Protein AF-A0A2D5BRA0-F1 (afdb_monomer)

Radius of gyration: 32.68 Å; Cα contacts (8 Å, |Δi|>4): 95; chains: 1; bounding box: 99×37×90 Å

Structure (mmCIF, N/CA/C/O backbone):
data_AF-A0A2D5BRA0-F1
#
_entry.id   AF-A0A2D5BRA0-F1
#
loop_
_atom_site.group_PDB
_atom_site.id
_atom_site.type_symbol
_atom_site.label_atom_id
_atom_site.label_alt_id
_atom_site.label_comp_id
_atom_site.label_asym_id
_atom_site.label_entity_id
_atom_site.label_seq_id
_atom_site.pdbx_PDB_ins_code
_atom_site.Cartn_x
_atom_site.Cartn_y
_atom_site.Cartn_z
_atom_site.occupancy
_atom_site.B_iso_or_equiv
_atom_site.auth_seq_id
_atom_site.auth_comp_id
_atom_site.auth_asym_id
_atom_site.auth_atom_id
_atom_site.pdbx_PDB_model_num
ATOM 1 N N . MET A 1 1 ? -61.708 -7.101 62.075 1.00 42.25 1 MET A N 1
ATOM 2 C CA . MET A 1 1 ? -61.083 -6.534 60.853 1.00 42.25 1 MET A CA 1
ATOM 3 C C . MET A 1 1 ? -59.621 -6.187 61.148 1.00 42.25 1 MET A C 1
ATOM 5 O O . MET A 1 1 ? -59.373 -5.255 61.901 1.00 42.25 1 MET A O 1
ATOM 9 N N . LYS A 1 2 ? -58.646 -6.960 60.643 1.00 43.81 2 LYS A N 1
ATOM 10 C CA . LYS A 1 2 ? -57.201 -6.716 60.854 1.00 43.81 2 LYS A CA 1
ATOM 11 C C . LYS A 1 2 ? -56.683 -5.743 59.783 1.00 43.81 2 LYS A C 1
ATOM 13 O O . LYS A 1 2 ? -56.597 -6.109 58.616 1.00 43.81 2 LYS A O 1
ATOM 18 N N . ARG A 1 3 ? -56.350 -4.505 60.167 1.00 56.75 3 ARG A N 1
ATOM 19 C CA . ARG A 1 3 ? -55.685 -3.523 59.288 1.00 56.75 3 ARG A CA 1
ATOM 20 C C . ARG A 1 3 ? -54.208 -3.893 59.140 1.00 56.75 3 ARG A C 1
ATOM 22 O O . ARG A 1 3 ? -53.433 -3.744 60.082 1.00 56.75 3 ARG A O 1
ATOM 29 N N . ILE A 1 4 ? -53.824 -4.364 57.958 1.00 61.72 4 ILE A N 1
ATOM 30 C CA . ILE A 1 4 ? -52.426 -4.607 57.588 1.00 61.72 4 ILE A CA 1
ATOM 31 C C . ILE A 1 4 ? -51.760 -3.239 57.380 1.00 61.72 4 ILE A C 1
ATOM 33 O O . ILE A 1 4 ? -52.081 -2.523 56.432 1.00 61.72 4 ILE A O 1
ATOM 37 N N . ARG A 1 5 ? -50.860 -2.839 58.286 1.00 61.97 5 ARG A N 1
ATOM 38 C CA . ARG A 1 5 ? -50.024 -1.641 58.112 1.00 61.97 5 ARG A CA 1
ATOM 39 C C . ARG A 1 5 ? -48.994 -1.917 57.008 1.00 61.97 5 ARG A C 1
ATOM 41 O O . ARG A 1 5 ? -48.120 -2.759 57.189 1.00 61.97 5 ARG A O 1
ATOM 48 N N . LYS A 1 6 ? -49.088 -1.211 55.873 1.00 59.78 6 LYS A N 1
ATOM 49 C CA . LYS A 1 6 ? -48.040 -1.193 54.838 1.00 59.78 6 LYS A CA 1
ATOM 50 C C . LYS A 1 6 ? -46.796 -0.506 55.411 1.00 59.78 6 LYS A C 1
ATOM 52 O O . LYS A 1 6 ? -46.842 0.676 55.735 1.00 59.78 6 LYS A O 1
ATOM 57 N N . GLN A 1 7 ? -45.703 -1.251 55.559 1.00 64.50 7 GLN A N 1
ATOM 58 C CA . GLN A 1 7 ? -44.396 -0.683 55.894 1.00 64.50 7 GLN A CA 1
ATOM 59 C C . GLN A 1 7 ? -43.834 0.115 54.701 1.00 64.50 7 GLN A C 1
ATOM 61 O O . GLN A 1 7 ? -44.028 -0.301 53.553 1.00 64.50 7 GLN A O 1
ATOM 66 N N . PRO A 1 8 ? -43.100 1.217 54.937 1.00 61.31 8 PRO A N 1
ATOM 67 C CA . PRO A 1 8 ? -42.523 2.049 53.885 1.00 61.31 8 PRO A CA 1
ATOM 68 C C . PRO A 1 8 ? -41.270 1.382 53.285 1.00 61.31 8 PRO A C 1
ATOM 70 O O . PRO A 1 8 ? -40.142 1.769 53.557 1.00 61.31 8 PRO A O 1
ATOM 73 N N . ARG A 1 9 ? -41.457 0.351 52.453 1.00 64.44 9 ARG A N 1
ATOM 74 C CA . ARG A 1 9 ? -40.378 -0.311 51.685 1.00 64.44 9 ARG A CA 1
ATOM 75 C C . ARG A 1 9 ? -40.028 0.402 50.367 1.00 64.44 9 ARG A C 1
ATOM 77 O O . ARG A 1 9 ? -39.213 -0.097 49.600 1.00 64.44 9 ARG A O 1
ATOM 84 N N . GLN A 1 10 ? -40.628 1.562 50.095 1.00 63.41 10 GLN A N 1
ATOM 85 C CA . GLN A 1 10 ? -40.508 2.253 48.805 1.00 63.41 10 GLN A CA 1
ATOM 86 C C . GLN A 1 10 ? -39.115 2.850 48.529 1.00 63.41 10 GLN A C 1
ATOM 88 O O . GLN A 1 10 ? -38.720 2.902 47.371 1.00 63.41 10 GLN A O 1
ATOM 93 N N . GLY A 1 11 ? -38.339 3.235 49.552 1.00 74.81 11 GLY A N 1
ATOM 94 C CA . GLY A 1 11 ? -37.007 3.829 49.344 1.00 74.81 11 GLY A CA 1
ATOM 95 C C . GLY A 1 11 ? -35.933 2.832 48.887 1.00 74.81 11 GLY A C 1
ATOM 96 O O . GLY A 1 11 ? -35.093 3.161 48.055 1.00 74.81 11 GLY A O 1
ATOM 97 N N . VAL A 1 12 ? -35.990 1.588 49.376 1.00 86.19 12 VAL A N 1
ATOM 98 C CA . VAL A 1 12 ? -34.990 0.547 49.061 1.00 86.19 12 VAL A CA 1
ATOM 99 C C . VAL A 1 12 ? -35.073 0.117 47.596 1.00 86.19 12 VAL A C 1
ATOM 101 O O . VAL A 1 12 ? -34.048 -0.116 46.965 1.00 86.19 12 VAL A O 1
ATOM 104 N N . VAL A 1 13 ? -36.283 0.070 47.030 1.00 90.12 13 VAL A N 1
ATOM 105 C CA . VAL A 1 13 ? -36.492 -0.278 45.615 1.00 90.12 13 VAL A CA 1
ATOM 106 C C . VAL A 1 13 ? -35.793 0.728 44.700 1.00 90.12 13 VAL A C 1
ATOM 108 O O . VAL A 1 13 ? -35.158 0.326 43.732 1.00 90.12 13 VAL A O 1
ATOM 111 N N . LEU A 1 14 ? -35.845 2.019 45.038 1.00 90.88 14 LEU A N 1
ATOM 112 C CA . LEU A 1 14 ? -35.203 3.066 44.246 1.00 90.88 14 LEU A CA 1
ATOM 113 C C . LEU A 1 14 ? -33.676 2.907 44.217 1.00 90.88 14 LEU A C 1
ATOM 115 O O . LEU A 1 14 ? -33.063 3.061 43.166 1.00 90.88 14 LEU A O 1
ATOM 119 N N . ILE A 1 15 ? -33.074 2.546 45.355 1.00 92.81 15 ILE A N 1
ATOM 120 C CA . ILE A 1 15 ? -31.629 2.303 45.465 1.00 92.81 15 ILE A CA 1
ATOM 121 C C . ILE A 1 15 ? -31.227 1.090 44.625 1.00 92.81 15 ILE A C 1
ATOM 123 O O . ILE A 1 15 ? -30.255 1.158 43.880 1.00 92.81 15 ILE A O 1
ATOM 127 N N . VAL A 1 16 ? -31.986 -0.007 44.706 1.00 94.94 16 VAL A N 1
ATOM 128 C CA . VAL A 1 16 ? -31.705 -1.216 43.915 1.00 94.94 16 VAL A CA 1
ATOM 129 C C . VAL A 1 16 ? -31.777 -0.911 42.420 1.00 94.94 16 VAL A C 1
ATOM 131 O O . VAL A 1 16 ? -30.871 -1.289 41.684 1.00 94.94 16 VAL A O 1
ATOM 134 N N . VAL A 1 17 ? -32.807 -0.186 41.976 1.00 95.94 17 VAL A N 1
ATOM 135 C CA . VAL A 1 17 ? -32.943 0.223 40.570 1.00 95.94 17 VAL A CA 1
ATOM 136 C C . VAL A 1 17 ? -31.798 1.142 40.152 1.00 95.94 17 VAL A C 1
ATOM 138 O O . VAL A 1 17 ? -31.230 0.936 39.085 1.00 95.94 17 VAL A O 1
ATOM 141 N N . LEU A 1 18 ? -31.407 2.105 40.991 1.00 96.31 18 LEU A N 1
ATOM 142 C CA . LEU A 1 18 ? -30.279 2.992 40.709 1.00 96.31 18 LEU A CA 1
ATOM 143 C C . LEU A 1 18 ? -28.979 2.206 40.510 1.00 96.31 18 LEU A C 1
ATOM 145 O O . LEU A 1 18 ? -28.266 2.444 39.539 1.00 96.31 18 LEU A O 1
ATOM 149 N N . VAL A 1 19 ? -28.690 1.248 41.394 1.00 96.88 19 VAL A N 1
ATOM 150 C CA . VAL A 1 19 ? -27.518 0.370 41.260 1.00 96.88 19 VAL A CA 1
ATOM 151 C C . VAL A 1 19 ? -27.609 -0.452 39.977 1.00 96.88 19 VAL A C 1
ATOM 153 O O . VAL A 1 19 ? -26.622 -0.571 39.259 1.00 96.88 19 VAL A O 1
ATOM 156 N N . PHE A 1 20 ? -28.788 -0.973 39.640 1.00 97.44 20 PHE A N 1
ATOM 157 C CA . PHE A 1 20 ? -28.984 -1.751 38.418 1.00 97.44 20 PHE A CA 1
ATOM 158 C C . PHE A 1 20 ? -28.740 -0.917 37.154 1.00 97.44 20 PHE A C 1
ATOM 160 O O . PHE A 1 20 ? -28.042 -1.362 36.245 1.00 97.44 20 PHE A O 1
ATOM 167 N N . VAL A 1 21 ? -29.257 0.314 37.121 1.00 97.06 21 VAL A N 1
ATOM 168 C CA . VAL A 1 21 ? -29.039 1.262 36.019 1.00 97.06 21 VAL A CA 1
ATOM 169 C C . VAL A 1 21 ? -27.567 1.666 35.933 1.00 97.06 21 VAL A C 1
ATOM 171 O O . VAL A 1 21 ? -27.027 1.716 34.832 1.00 97.06 21 VAL A O 1
ATOM 174 N N . LEU A 1 22 ? -26.889 1.884 37.066 1.00 97.75 22 LEU A N 1
ATOM 175 C CA . LEU A 1 22 ? -25.446 2.153 37.105 1.00 97.75 22 LEU A CA 1
ATOM 176 C C . LEU A 1 22 ? -24.631 0.992 36.522 1.00 97.75 22 LEU A C 1
ATOM 178 O O . LEU A 1 22 ? -23.746 1.220 35.700 1.00 97.75 22 LEU A O 1
ATOM 182 N N . LEU A 1 23 ? -24.944 -0.248 36.907 1.00 97.75 23 LEU A N 1
ATOM 183 C CA . LEU A 1 23 ? -24.250 -1.435 36.402 1.00 97.75 23 LEU A CA 1
ATOM 184 C C . LEU A 1 23 ? -24.524 -1.667 34.911 1.00 97.75 23 LEU A C 1
ATOM 186 O O . LEU A 1 23 ? -23.590 -1.949 34.163 1.00 97.75 23 LEU A O 1
ATOM 190 N N . MET A 1 24 ? -25.771 -1.497 34.460 1.00 97.19 24 MET A N 1
ATOM 191 C CA . MET A 1 24 ? -26.102 -1.555 33.031 1.00 97.19 24 MET A CA 1
ATOM 192 C C . MET A 1 24 ? -25.398 -0.451 32.239 1.00 97.19 24 MET A C 1
ATOM 194 O O . MET A 1 24 ? -24.875 -0.724 31.162 1.00 97.19 24 MET A O 1
ATOM 198 N N . GLY A 1 25 ? -25.339 0.771 32.775 1.00 97.25 25 GLY A N 1
ATOM 199 C CA . GLY A 1 25 ? -24.632 1.889 32.154 1.00 97.25 25 GLY A CA 1
ATOM 200 C C . GLY A 1 25 ? -23.136 1.613 32.009 1.00 97.25 25 GLY A C 1
ATOM 201 O O . GLY A 1 25 ? -22.576 1.821 30.935 1.00 97.25 25 GLY A O 1
ATOM 202 N N . LEU A 1 26 ? -22.503 1.066 33.051 1.00 96.69 26 LEU A N 1
ATOM 203 C CA . LEU A 1 26 ? -21.094 0.675 33.007 1.00 96.69 26 LEU A CA 1
ATOM 204 C C . LEU A 1 26 ? -20.841 -0.444 31.983 1.00 96.69 26 LEU A C 1
ATOM 206 O O . LEU A 1 26 ? -19.886 -0.363 31.211 1.00 96.69 26 LEU A O 1
ATOM 210 N N . ALA A 1 27 ? -21.711 -1.459 31.940 1.00 96.38 27 ALA A N 1
ATOM 211 C CA . ALA A 1 27 ? -21.608 -2.556 30.978 1.00 96.38 27 ALA A CA 1
ATOM 212 C C . ALA A 1 27 ? -21.763 -2.063 29.528 1.00 96.38 27 ALA A C 1
ATOM 214 O O . ALA A 1 27 ? -20.955 -2.409 28.666 1.00 96.38 27 ALA A O 1
ATOM 215 N N . ALA A 1 28 ? -22.755 -1.204 29.271 1.00 96.06 28 ALA A N 1
ATOM 216 C CA . ALA A 1 28 ? -22.972 -0.600 27.959 1.00 96.06 28 ALA A CA 1
ATOM 217 C C . ALA A 1 28 ? -21.783 0.272 27.530 1.00 96.06 28 ALA A C 1
ATOM 219 O O . ALA A 1 28 ? -21.336 0.185 26.388 1.00 96.06 28 ALA A O 1
ATOM 220 N N . TYR A 1 29 ? -21.227 1.067 28.448 1.00 96.94 29 TYR A N 1
ATOM 221 C CA . TYR A 1 29 ? -20.061 1.901 28.167 1.00 96.94 29 TYR A CA 1
ATOM 222 C C . TYR A 1 29 ? -18.819 1.066 27.826 1.00 96.94 29 TYR A C 1
ATOM 224 O O . TYR A 1 29 ? -18.138 1.348 26.841 1.00 96.94 29 TYR A O 1
ATOM 232 N N . SER A 1 30 ? -18.558 -0.007 28.580 1.00 93.50 30 SER A N 1
ATOM 233 C CA . SER A 1 30 ? -17.444 -0.918 28.291 1.00 93.50 30 SER A CA 1
ATOM 234 C C . SER A 1 30 ? -17.579 -1.580 26.917 1.00 93.50 30 SER A C 1
ATOM 236 O O . SER A 1 30 ? -16.582 -1.725 26.211 1.00 93.50 30 SER A O 1
ATOM 238 N N . TYR A 1 31 ? -18.795 -1.966 26.524 1.00 95.88 31 TYR A N 1
ATOM 239 C CA . TYR A 1 31 ? -19.053 -2.536 25.203 1.00 95.88 31 TYR A CA 1
ATOM 240 C C . TYR A 1 31 ? -18.827 -1.514 24.080 1.00 95.88 31 TYR A C 1
ATOM 242 O O . TYR A 1 31 ? -18.163 -1.820 23.090 1.00 95.88 31 TYR A O 1
ATOM 250 N N . LEU A 1 32 ? -19.326 -0.284 24.252 1.00 96.56 32 LEU A N 1
ATOM 251 C CA . LEU A 1 32 ? -19.135 0.796 23.280 1.00 96.56 32 LEU A CA 1
ATOM 252 C C . LEU A 1 32 ? -17.653 1.102 23.048 1.00 96.56 32 LEU A C 1
ATOM 254 O O . LEU A 1 32 ? -17.238 1.230 21.898 1.00 96.56 32 LEU A O 1
ATOM 258 N N . LEU A 1 33 ? -16.850 1.162 24.114 1.00 95.38 33 LEU A N 1
ATOM 259 C CA . LEU A 1 33 ? -15.402 1.353 23.994 1.00 95.38 33 LEU A CA 1
ATOM 260 C C . LEU A 1 33 ? -14.739 0.218 23.207 1.00 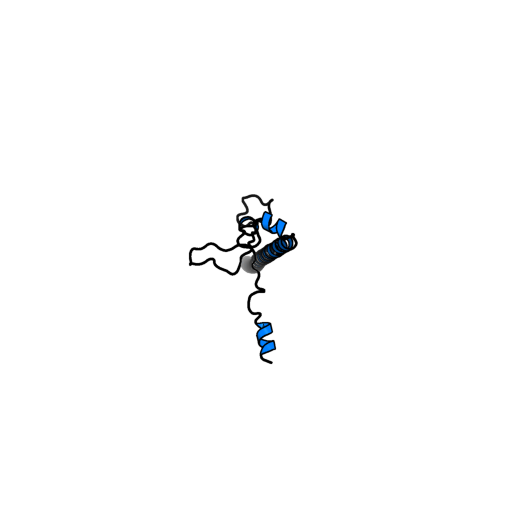95.38 33 LEU A C 1
ATOM 262 O O . LEU A 1 33 ? -13.929 0.481 22.320 1.00 95.38 33 LEU A O 1
ATOM 266 N N . SER A 1 34 ? -15.111 -1.035 23.483 1.00 95.38 34 SER A N 1
ATOM 267 C CA . SER A 1 34 ? -14.574 -2.187 22.752 1.00 95.38 34 SER A CA 1
ATOM 268 C C . SER A 1 34 ? -14.901 -2.116 21.258 1.00 95.38 34 SER A C 1
ATOM 270 O O . SER A 1 34 ? -14.021 -2.343 20.433 1.00 95.38 34 SER A O 1
ATOM 272 N N . MET A 1 35 ? -16.139 -1.761 20.898 1.00 94.75 35 MET A N 1
ATOM 273 C CA . MET A 1 35 ? -16.528 -1.612 19.491 1.00 94.75 35 MET A CA 1
ATOM 274 C C . MET A 1 35 ? -15.820 -0.448 18.793 1.00 94.75 35 MET A C 1
ATOM 276 O O . MET A 1 35 ? -15.500 -0.552 17.611 1.00 94.75 35 MET A O 1
ATOM 280 N N . GLN A 1 36 ? -15.560 0.657 19.496 1.00 95.69 36 GLN A N 1
ATOM 281 C CA . GLN A 1 36 ? -14.813 1.778 18.919 1.00 95.69 36 GLN A CA 1
ATOM 282 C C . GLN A 1 36 ? -13.376 1.385 18.578 1.00 95.69 36 GLN A C 1
ATOM 284 O O . GLN A 1 36 ? -12.898 1.716 17.493 1.00 95.69 36 GLN A O 1
ATOM 289 N N . ILE A 1 37 ? -12.709 0.656 19.476 1.00 95.12 37 ILE A N 1
ATOM 290 C CA . ILE A 1 37 ? -11.349 0.160 19.244 1.00 95.12 37 ILE A CA 1
ATOM 291 C C . ILE A 1 37 ? -11.332 -0.801 18.054 1.00 95.12 37 ILE A C 1
ATOM 293 O O . ILE A 1 37 ? -10.488 -0.652 17.175 1.00 95.12 37 ILE A O 1
ATOM 297 N N . GLU A 1 38 ? -12.292 -1.725 17.984 1.00 93.31 38 GLU A N 1
ATOM 298 C CA . GLU A 1 38 ? -12.391 -2.681 16.877 1.00 93.31 38 GLU A CA 1
ATOM 299 C C . GLU A 1 38 ? -12.587 -1.977 15.529 1.00 93.31 38 GLU A C 1
ATOM 301 O O . GLU A 1 38 ? -11.921 -2.294 14.548 1.00 93.31 38 GLU A O 1
ATOM 306 N N . ASN A 1 39 ? -13.446 -0.957 15.481 1.00 93.94 39 ASN A N 1
ATOM 307 C CA . ASN A 1 39 ? -13.660 -0.180 14.264 1.00 93.94 39 ASN A CA 1
ATOM 308 C C . ASN A 1 39 ? -12.384 0.557 13.820 1.00 93.94 39 ASN A C 1
ATOM 310 O O . ASN A 1 39 ? -12.061 0.582 12.635 1.00 93.94 39 ASN A O 1
ATOM 314 N N . LEU A 1 40 ? -11.632 1.137 14.762 1.00 94.00 40 LEU A N 1
ATOM 315 C CA . LEU A 1 40 ? -10.351 1.783 14.458 1.00 94.00 40 LEU A CA 1
ATOM 316 C C . LEU A 1 40 ? -9.311 0.773 13.957 1.00 94.00 40 LEU A C 1
ATOM 318 O O . LEU A 1 40 ? -8.632 1.041 12.967 1.00 94.00 40 LEU A O 1
ATOM 322 N N . ALA A 1 41 ? -9.218 -0.392 14.598 1.00 93.94 41 ALA A N 1
ATOM 323 C CA . ALA A 1 41 ? -8.313 -1.461 14.188 1.00 93.94 41 ALA A CA 1
ATOM 324 C C . ALA A 1 41 ? -8.669 -2.009 12.798 1.00 93.94 41 ALA A C 1
ATOM 326 O O . ALA A 1 41 ? -7.782 -2.206 11.965 1.00 93.94 41 ALA A O 1
ATOM 327 N N . SER A 1 42 ? -9.962 -2.195 12.515 1.00 93.81 42 SER A N 1
ATOM 328 C CA . SER A 1 42 ? -10.446 -2.648 11.211 1.00 93.81 42 SER A CA 1
ATOM 329 C C . SER A 1 42 ? -10.111 -1.650 10.105 1.00 93.81 42 SER A C 1
ATOM 331 O O . SER A 1 42 ? -9.687 -2.072 9.032 1.00 93.81 42 SER A O 1
ATOM 333 N N . LYS A 1 43 ? -10.270 -0.345 10.355 1.00 91.56 43 LYS A N 1
ATOM 334 C CA . LYS A 1 43 ? -9.903 0.701 9.387 1.00 91.56 43 LYS A CA 1
ATOM 335 C C . LYS A 1 43 ? -8.405 0.714 9.112 1.00 91.56 43 LYS A C 1
ATOM 337 O O . LYS A 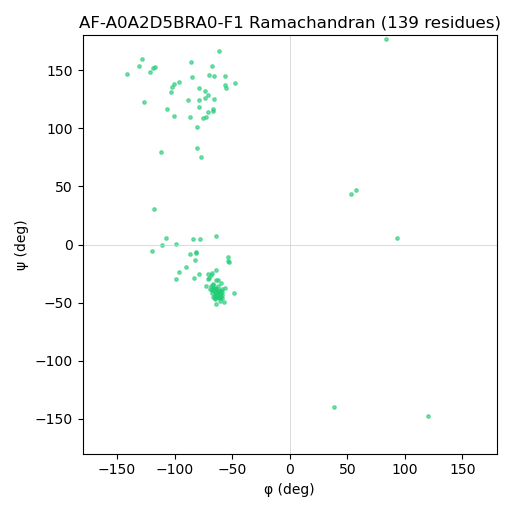1 43 ? -8.006 0.584 7.965 1.00 91.56 43 LYS A O 1
ATOM 342 N N . ALA A 1 44 ? -7.583 0.744 10.160 1.00 92.12 44 ALA A N 1
ATOM 343 C CA . ALA A 1 44 ? -6.129 0.718 10.008 1.00 92.12 44 ALA A CA 1
ATOM 344 C C . ALA A 1 44 ? -5.640 -0.537 9.259 1.00 92.12 44 ALA A C 1
ATOM 346 O O . ALA A 1 44 ? -4.738 -0.459 8.427 1.00 92.12 44 ALA A O 1
ATOM 347 N N . SER A 1 45 ? -6.259 -1.693 9.522 1.00 93.81 45 SER A N 1
ATOM 348 C CA . SER A 1 45 ? -5.938 -2.944 8.823 1.00 93.81 45 SER A CA 1
ATOM 349 C C . SER A 1 45 ? -6.334 -2.895 7.344 1.00 93.81 45 SER A C 1
ATOM 351 O O . SER A 1 45 ? -5.589 -3.385 6.496 1.00 93.81 45 SER A O 1
ATOM 353 N N . ALA A 1 46 ? -7.483 -2.290 7.025 1.00 90.88 46 ALA A N 1
ATOM 354 C CA . ALA A 1 46 ? -7.919 -2.084 5.648 1.00 90.88 46 ALA A CA 1
ATOM 355 C C . ALA A 1 46 ? -6.971 -1.136 4.897 1.00 90.88 46 ALA A C 1
ATOM 357 O O . ALA A 1 46 ? -6.513 -1.480 3.809 1.00 90.88 46 ALA A O 1
ATOM 358 N N . ASP A 1 47 ? -6.597 -0.009 5.506 1.00 89.44 47 ASP A N 1
ATOM 359 C CA . ASP A 1 47 ? -5.662 0.959 4.920 1.00 89.44 47 ASP A CA 1
ATOM 360 C C . ASP A 1 47 ? -4.296 0.321 4.647 1.00 89.44 47 ASP A C 1
ATOM 362 O O . ASP A 1 47 ? -3.704 0.508 3.581 1.0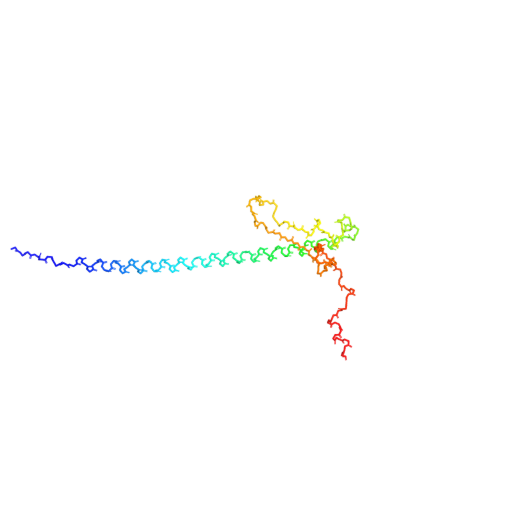0 89.44 47 ASP A O 1
ATOM 366 N N . GLN A 1 48 ? -3.809 -0.499 5.584 1.00 92.94 48 GLN A N 1
ATOM 367 C CA . GLN A 1 48 ? -2.573 -1.253 5.404 1.00 92.94 48 GLN A CA 1
ATOM 368 C C . GLN A 1 48 ? -2.667 -2.225 4.220 1.00 92.94 48 GLN A C 1
ATOM 370 O O . GLN A 1 48 ? -1.737 -2.287 3.411 1.00 92.94 48 GLN A O 1
ATOM 375 N N . ALA A 1 49 ? -3.767 -2.970 4.096 1.00 92.44 49 ALA A N 1
ATOM 376 C CA . ALA A 1 49 ? -3.971 -3.896 2.984 1.00 92.44 49 ALA A CA 1
ATOM 377 C C . ALA A 1 49 ? -4.028 -3.159 1.635 1.00 92.44 49 ALA A C 1
ATOM 379 O O . ALA A 1 49 ? -3.368 -3.569 0.679 1.00 92.44 49 ALA A O 1
ATOM 380 N N . ILE A 1 50 ? -4.742 -2.031 1.576 1.00 90.12 50 ILE A N 1
ATOM 381 C CA . ILE A 1 50 ? -4.837 -1.183 0.381 1.00 90.12 50 ILE A CA 1
ATOM 382 C C . ILE A 1 50 ? -3.457 -0.639 -0.006 1.00 90.12 50 ILE A C 1
ATOM 384 O O . ILE A 1 50 ? -3.079 -0.706 -1.175 1.00 90.12 50 ILE A O 1
ATOM 388 N N . SER A 1 51 ? -2.672 -0.157 0.961 1.00 89.81 51 SER A N 1
ATOM 389 C CA . SER A 1 51 ? -1.314 0.344 0.717 1.00 89.81 51 SER A CA 1
ATOM 390 C C . SER A 1 51 ? -0.388 -0.743 0.162 1.00 89.81 51 SER A C 1
ATOM 392 O O . SER A 1 51 ? 0.329 -0.514 -0.816 1.00 89.81 51 SER A O 1
ATOM 394 N N . GLN A 1 52 ? -0.440 -1.951 0.732 1.00 92.62 52 GLN A N 1
ATOM 395 C CA . GLN A 1 52 ? 0.337 -3.093 0.243 1.00 92.62 52 GLN A CA 1
ATOM 396 C C . GLN A 1 52 ? -0.070 -3.493 -1.177 1.00 92.62 52 GLN A C 1
ATOM 398 O O . GLN A 1 52 ? 0.793 -3.742 -2.020 1.00 92.62 52 GLN A O 1
ATOM 403 N N . GLN A 1 53 ? -1.370 -3.510 -1.470 1.00 91.88 53 GLN A N 1
ATOM 404 C CA . GLN A 1 53 ? -1.873 -3.848 -2.797 1.00 91.88 53 GLN A CA 1
ATOM 405 C C . GLN A 1 53 ? -1.532 -2.775 -3.839 1.00 91.88 53 GLN A C 1
ATOM 407 O O . GLN A 1 53 ? -1.144 -3.111 -4.960 1.00 91.88 53 GLN A O 1
ATOM 412 N N . ALA A 1 54 ? -1.591 -1.493 -3.470 1.00 91.00 54 ALA A N 1
ATOM 413 C CA . ALA A 1 54 ? -1.148 -0.393 -4.323 1.00 91.00 54 ALA A CA 1
ATOM 414 C C . ALA A 1 54 ? 0.353 -0.512 -4.648 1.00 91.00 54 ALA A C 1
ATOM 416 O O . ALA A 1 54 ? 0.748 -0.386 -5.808 1.00 91.00 54 ALA A O 1
ATOM 417 N N . ALA A 1 55 ? 1.187 -0.850 -3.658 1.00 91.75 55 ALA A N 1
ATOM 418 C CA . ALA A 1 55 ? 2.609 -1.110 -3.880 1.00 91.75 55 ALA A CA 1
ATOM 419 C C . ALA A 1 55 ? 2.846 -2.324 -4.800 1.00 91.75 55 ALA A C 1
ATOM 421 O O . ALA A 1 55 ? 3.651 -2.235 -5.729 1.00 91.75 55 ALA A O 1
ATOM 422 N N . SER A 1 56 ? 2.119 -3.429 -4.592 1.00 93.38 56 SER A N 1
ATOM 423 C CA . SER A 1 56 ? 2.194 -4.623 -5.451 1.00 93.38 56 SER A CA 1
ATOM 424 C C . SER A 1 56 ? 1.818 -4.308 -6.899 1.00 93.38 56 SER A C 1
ATOM 426 O O . SER A 1 56 ? 2.500 -4.738 -7.824 1.00 93.38 56 SER A O 1
ATOM 428 N N . SER A 1 57 ? 0.794 -3.477 -7.099 1.00 92.25 57 SER A N 1
ATOM 429 C CA . SER A 1 57 ? 0.353 -3.043 -8.431 1.00 92.25 57 SER A CA 1
ATOM 430 C C . SER A 1 57 ? 1.444 -2.258 -9.165 1.00 92.25 57 SER A C 1
ATOM 432 O O . SER A 1 57 ? 1.632 -2.426 -10.368 1.00 92.25 57 SER A O 1
ATOM 434 N N . GLY A 1 58 ? 2.229 -1.455 -8.441 1.00 91.75 58 GLY A N 1
ATOM 435 C CA . GLY A 1 58 ? 3.404 -0.786 -9.002 1.00 91.75 58 GLY A CA 1
ATOM 436 C C . GLY A 1 58 ? 4.503 -1.753 -9.447 1.00 91.75 58 GLY A C 1
ATOM 437 O O .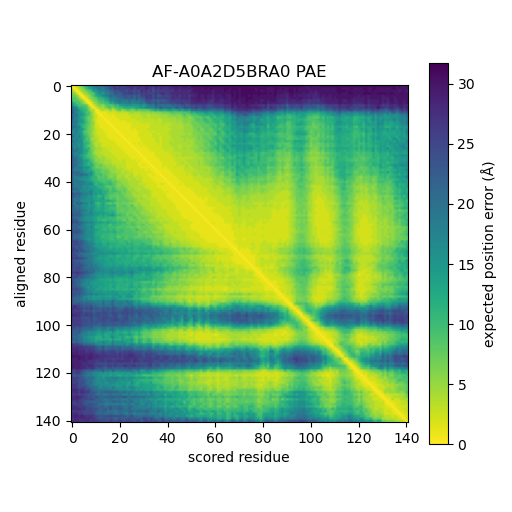 GLY A 1 58 ? 5.114 -1.543 -10.499 1.00 91.75 58 GLY A O 1
ATOM 438 N N . ILE A 1 59 ? 4.730 -2.831 -8.690 1.00 93.69 59 ILE A N 1
ATOM 439 C CA . ILE A 1 59 ? 5.677 -3.893 -9.065 1.00 93.69 59 ILE A CA 1
ATOM 440 C C . ILE A 1 59 ? 5.188 -4.612 -10.327 1.00 93.69 59 ILE A C 1
ATOM 442 O O . ILE A 1 59 ? 5.969 -4.796 -11.261 1.00 93.69 59 ILE A O 1
ATOM 446 N N . GLU A 1 60 ? 3.908 -4.980 -10.381 1.00 93.88 60 GLU A N 1
ATOM 447 C CA . GLU A 1 60 ? 3.306 -5.661 -11.533 1.00 93.88 60 GLU A CA 1
ATOM 448 C C . GLU A 1 60 ? 3.323 -4.793 -12.792 1.00 93.88 60 GLU A C 1
ATOM 450 O O . GLU A 1 60 ? 3.708 -5.271 -13.860 1.00 93.88 60 GLU A O 1
ATOM 455 N N . LEU A 1 61 ? 2.999 -3.502 -12.671 1.00 93.25 61 LEU A N 1
ATOM 456 C CA . LEU A 1 61 ? 3.104 -2.548 -13.774 1.00 93.25 61 LEU A CA 1
ATOM 457 C C . LEU A 1 61 ? 4.535 -2.499 -14.318 1.00 93.25 61 LEU A C 1
ATOM 459 O O . LEU A 1 61 ? 4.750 -2.596 -15.527 1.00 93.25 61 LEU A O 1
ATOM 463 N N . LEU A 1 62 ? 5.527 -2.359 -13.433 1.00 92.94 62 LEU A N 1
ATOM 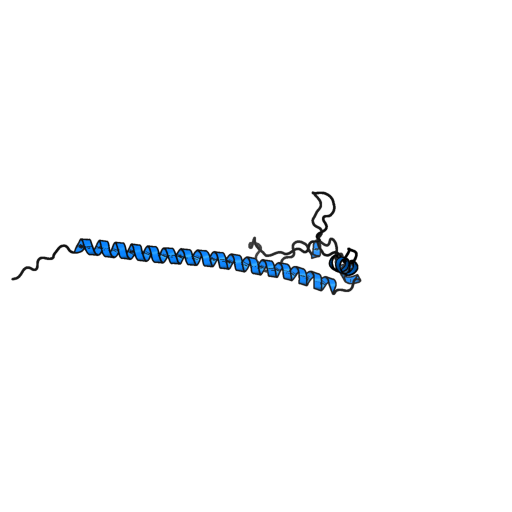464 C CA . LEU A 1 62 ? 6.926 -2.317 -13.843 1.00 92.94 62 LEU A CA 1
ATOM 465 C C . LEU A 1 62 ? 7.352 -3.632 -14.509 1.00 92.94 62 LEU A C 1
ATOM 467 O O . LEU A 1 62 ? 8.028 -3.594 -15.538 1.00 92.94 62 LEU A O 1
ATOM 471 N N . ALA A 1 63 ? 6.940 -4.780 -13.968 1.00 94.06 63 ALA A N 1
ATOM 472 C CA . ALA A 1 63 ? 7.216 -6.089 -14.552 1.00 94.06 63 ALA A CA 1
ATOM 473 C C . ALA A 1 63 ? 6.622 -6.212 -15.964 1.00 94.06 63 ALA A C 1
ATOM 475 O O . ALA A 1 63 ? 7.354 -6.525 -16.903 1.00 94.06 63 ALA A O 1
ATOM 476 N N . ALA A 1 64 ? 5.348 -5.853 -16.144 1.00 93.75 64 ALA A N 1
ATOM 477 C CA . ALA A 1 64 ? 4.681 -5.858 -17.445 1.00 93.75 64 ALA A CA 1
ATOM 478 C C . ALA A 1 64 ? 5.396 -4.952 -18.462 1.00 93.75 64 ALA A C 1
ATOM 480 O O . ALA A 1 64 ? 5.597 -5.327 -19.619 1.00 93.75 64 ALA A O 1
ATOM 481 N N . VAL A 1 65 ? 5.859 -3.773 -18.032 1.00 93.25 65 VAL A N 1
ATOM 482 C CA . VAL A 1 65 ? 6.662 -2.883 -18.883 1.00 93.25 65 VAL A CA 1
ATOM 483 C C . VAL A 1 65 ? 8.000 -3.528 -19.244 1.00 93.25 65 VAL A C 1
ATOM 485 O O . VAL A 1 65 ? 8.436 -3.406 -20.387 1.00 93.25 65 VAL A O 1
ATOM 488 N N . LEU A 1 66 ? 8.663 -4.218 -18.313 1.00 92.19 66 LEU A N 1
ATOM 489 C CA . LEU A 1 66 ? 9.948 -4.887 -18.543 1.00 92.19 66 LEU A CA 1
ATOM 490 C C . LEU A 1 66 ? 9.844 -6.135 -19.432 1.00 92.19 66 LEU A C 1
ATOM 492 O O . LEU A 1 66 ? 10.822 -6.457 -20.112 1.00 92.19 66 LEU A O 1
ATOM 496 N N . GLU A 1 67 ? 8.688 -6.791 -19.492 1.00 94.56 67 GLU A N 1
ATOM 497 C CA . GLU A 1 67 ? 8.425 -7.894 -20.428 1.00 94.56 67 GLU A CA 1
ATOM 498 C C . GLU A 1 67 ? 8.354 -7.421 -21.887 1.00 94.56 67 GLU A C 1
ATOM 500 O O . GLU A 1 67 ? 8.673 -8.174 -22.812 1.00 94.56 67 GLU A O 1
ATOM 505 N N . LEU A 1 68 ? 8.003 -6.152 -22.123 1.00 94.31 68 LEU A N 1
ATOM 506 C CA . LEU A 1 68 ? 7.926 -5.609 -23.475 1.00 94.31 68 LEU A CA 1
ATOM 507 C C . LEU A 1 68 ? 9.308 -5.560 -24.157 1.00 94.31 68 LEU A C 1
ATOM 509 O O . LEU A 1 68 ? 10.318 -5.218 -23.524 1.00 94.31 68 LEU A O 1
ATOM 513 N N . PRO A 1 69 ? 9.373 -5.787 -25.487 1.00 94.56 69 PRO A N 1
ATOM 514 C CA . PRO A 1 69 ? 10.597 -5.607 -26.258 1.00 94.56 69 PRO A CA 1
ATOM 515 C C . PRO A 1 69 ? 11.164 -4.190 -26.115 1.00 94.56 69 PRO A C 1
ATOM 517 O O . PRO A 1 69 ? 10.418 -3.211 -26.095 1.00 94.56 69 PRO A O 1
ATOM 520 N N . ARG A 1 70 ? 12.498 -4.055 -26.120 1.00 90.12 70 ARG A N 1
ATOM 521 C CA . ARG A 1 70 ? 13.194 -2.762 -25.928 1.00 90.12 70 ARG A CA 1
ATOM 522 C C . ARG A 1 70 ? 12.645 -1.627 -26.797 1.00 90.12 70 ARG A C 1
ATOM 524 O O . ARG A 1 70 ? 12.468 -0.523 -26.295 1.00 90.12 70 ARG A O 1
ATOM 531 N N . LYS A 1 71 ? 12.341 -1.908 -28.069 1.00 93.62 71 LYS A N 1
ATOM 532 C CA . LYS A 1 71 ? 11.771 -0.927 -29.003 1.00 93.62 71 LYS A CA 1
ATOM 533 C C . LYS A 1 71 ? 10.418 -0.387 -28.514 1.00 93.62 71 LYS A C 1
ATOM 535 O O . LYS A 1 71 ? 10.227 0.819 -28.476 1.00 93.62 71 LYS A O 1
ATOM 540 N N . ARG A 1 72 ? 9.526 -1.269 -28.049 1.00 92.25 72 ARG A N 1
ATOM 541 C CA . ARG A 1 72 ? 8.219 -0.891 -27.485 1.00 92.25 72 ARG A CA 1
ATOM 542 C C . ARG A 1 72 ? 8.355 -0.088 -26.194 1.00 92.25 72 ARG A C 1
ATOM 544 O O . ARG A 1 72 ? 7.627 0.873 -25.993 1.00 92.25 72 ARG A O 1
ATOM 551 N N . ARG A 1 73 ? 9.323 -0.430 -25.341 1.00 91.00 73 ARG A N 1
ATOM 552 C CA . ARG A 1 73 ? 9.592 0.341 -24.114 1.00 91.00 73 ARG A CA 1
ATOM 553 C C . ARG A 1 73 ? 10.063 1.759 -24.410 1.00 91.00 73 ARG A C 1
ATOM 555 O O . ARG A 1 73 ? 9.691 2.681 -23.699 1.00 91.00 73 ARG A O 1
ATOM 562 N N . GLN A 1 74 ? 10.869 1.938 -25.456 1.00 89.94 74 GLN A N 1
ATOM 563 C CA . GLN A 1 74 ? 11.295 3.265 -25.907 1.00 89.94 74 GLN A CA 1
ATOM 564 C C . GLN A 1 74 ? 10.126 4.074 -26.482 1.00 89.94 74 GLN A C 1
ATOM 566 O O . GLN A 1 74 ? 10.026 5.260 -26.192 1.00 89.94 74 GLN A O 1
ATOM 571 N N . GLU A 1 75 ? 9.220 3.434 -27.230 1.00 91.31 75 GLU A N 1
ATOM 572 C CA . GLU A 1 75 ? 7.981 4.065 -27.719 1.00 91.31 75 GLU A CA 1
ATOM 573 C C . GLU A 1 75 ? 7.093 4.574 -26.565 1.00 91.31 75 GLU A C 1
ATOM 575 O O . GLU A 1 75 ? 6.464 5.617 -26.698 1.00 91.31 75 GLU A O 1
ATOM 580 N N . LEU A 1 76 ? 7.095 3.889 -25.414 1.00 89.00 76 LEU A N 1
ATOM 581 C CA . LEU A 1 76 ? 6.370 4.286 -24.196 1.00 89.00 76 LEU A CA 1
ATOM 582 C C . LEU A 1 76 ? 7.051 5.403 -23.379 1.00 89.00 76 LEU A C 1
ATOM 584 O O . LEU A 1 76 ? 6.586 5.725 -22.289 1.00 89.00 76 LEU A O 1
ATOM 588 N N . GLY A 1 77 ? 8.151 5.985 -23.865 1.00 87.94 77 GLY A N 1
ATOM 589 C CA . GLY A 1 77 ? 8.913 7.017 -23.147 1.00 87.94 77 GLY A CA 1
ATOM 590 C C . GLY A 1 77 ? 10.080 6.479 -22.312 1.00 87.94 77 GLY A C 1
ATOM 591 O O . GLY A 1 77 ? 10.756 7.245 -21.634 1.00 87.94 77 GLY A O 1
ATOM 592 N N . GLY A 1 78 ? 10.369 5.177 -22.390 1.00 88.94 78 GLY A N 1
ATOM 593 C CA . GLY A 1 78 ? 11.460 4.543 -21.654 1.00 88.94 78 GLY A CA 1
ATOM 594 C C . GLY A 1 78 ? 11.092 4.157 -20.220 1.00 88.94 78 GLY A C 1
ATOM 595 O O . GLY A 1 78 ? 9.979 4.372 -19.749 1.00 88.94 78 GLY A O 1
ATOM 596 N N . ILE A 1 79 ? 12.047 3.521 -19.538 1.00 89.38 79 ILE A N 1
ATOM 597 C CA . ILE A 1 79 ? 11.874 3.006 -18.166 1.00 89.38 79 ILE A CA 1
ATOM 598 C C . ILE A 1 79 ? 12.398 4.002 -17.118 1.00 89.38 79 ILE A C 1
ATOM 600 O O . ILE A 1 79 ? 11.989 3.954 -15.965 1.00 89.38 79 ILE A O 1
ATOM 604 N N . TYR A 1 80 ? 13.316 4.887 -17.507 1.00 89.25 80 TYR A N 1
ATOM 605 C CA . TYR A 1 80 ? 13.966 5.841 -16.615 1.00 89.25 80 TYR A CA 1
ATOM 606 C C . TYR A 1 80 ? 13.365 7.235 -16.804 1.00 89.25 80 TYR A C 1
ATOM 608 O O . TYR A 1 80 ? 13.298 7.704 -17.936 1.00 89.25 80 TYR A O 1
ATOM 616 N N . ASP A 1 81 ? 12.999 7.895 -15.703 1.00 88.94 81 ASP A N 1
ATOM 617 C CA . ASP A 1 81 ? 12.423 9.250 -15.674 1.00 88.94 81 ASP A CA 1
ATOM 618 C C . ASP A 1 81 ? 11.137 9.386 -16.514 1.00 88.94 81 ASP A C 1
ATOM 620 O O . ASP A 1 81 ? 10.978 10.307 -17.313 1.00 88.94 81 ASP A O 1
ATOM 624 N N . ASN A 1 82 ? 10.212 8.435 -16.349 1.00 89.69 82 ASN A N 1
ATOM 625 C CA . ASN A 1 82 ? 8.939 8.395 -17.068 1.00 89.69 82 ASN A CA 1
ATOM 626 C C . ASN A 1 82 ? 7.758 8.647 -16.121 1.00 89.69 82 ASN A C 1
ATOM 628 O O . ASN A 1 82 ? 7.057 7.730 -15.689 1.00 89.69 82 ASN A O 1
ATOM 632 N N . ALA A 1 83 ? 7.536 9.923 -15.799 1.00 88.62 83 ALA A N 1
ATOM 633 C CA . ALA A 1 83 ? 6.437 10.344 -14.932 1.00 88.62 83 ALA A CA 1
ATOM 634 C C . ALA A 1 83 ? 5.053 10.018 -15.519 1.00 88.62 83 ALA A C 1
ATOM 636 O O . ALA A 1 83 ? 4.133 9.732 -14.765 1.00 88.62 83 ALA A O 1
ATOM 637 N N . ALA A 1 84 ? 4.904 10.008 -16.847 1.00 88.62 84 ALA A N 1
ATOM 638 C CA . ALA A 1 84 ? 3.618 9.728 -17.486 1.00 88.62 84 ALA A CA 1
ATOM 639 C C . ALA A 1 84 ? 3.113 8.303 -17.206 1.00 88.62 84 ALA A C 1
ATOM 641 O O . ALA A 1 84 ? 1.907 8.083 -17.158 1.00 88.62 84 ALA A O 1
ATOM 642 N N . LEU A 1 85 ? 4.03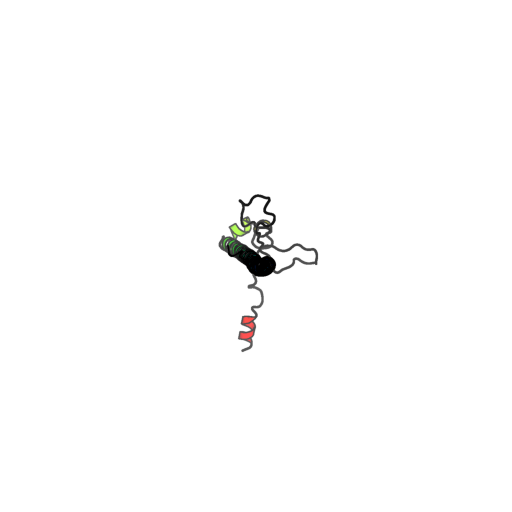0 7.348 -17.022 1.00 88.31 85 LEU A N 1
ATOM 643 C CA . LEU A 1 85 ? 3.696 5.945 -16.778 1.00 88.31 85 LEU A CA 1
ATOM 644 C C . LEU A 1 85 ? 3.752 5.561 -15.294 1.00 88.31 85 LEU A C 1
ATOM 646 O O . LEU A 1 85 ? 3.048 4.650 -14.873 1.00 88.31 85 LEU A O 1
ATOM 650 N N . PHE A 1 86 ? 4.606 6.226 -14.512 1.00 91.50 86 PHE A N 1
AT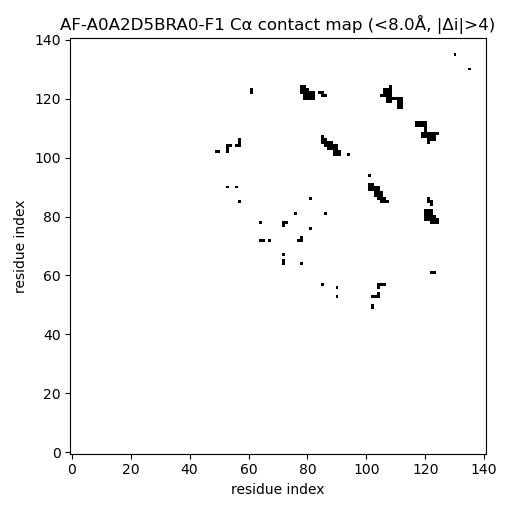OM 651 C CA . PHE A 1 86 ? 4.951 5.794 -13.155 1.00 91.50 86 PHE A CA 1
ATOM 652 C C . PHE A 1 86 ? 4.619 6.802 -12.050 1.00 91.50 86 PHE A C 1
ATOM 654 O O . PHE A 1 86 ? 4.806 6.469 -10.879 1.00 91.50 86 PHE A O 1
ATOM 661 N N . ALA A 1 87 ? 4.160 8.014 -12.374 1.00 89.38 87 ALA A N 1
ATOM 662 C CA . ALA A 1 87 ? 3.722 8.986 -11.375 1.00 89.38 87 ALA A CA 1
ATOM 663 C C . ALA A 1 87 ? 2.194 8.998 -11.265 1.00 89.38 87 ALA A C 1
ATOM 665 O O . ALA A 1 87 ? 1.498 9.003 -12.277 1.00 89.38 87 ALA A O 1
ATOM 666 N N . ASN A 1 88 ? 1.685 9.078 -10.031 1.00 86.25 88 ASN A N 1
ATOM 667 C CA . ASN A 1 88 ? 0.263 9.287 -9.735 1.00 86.25 88 ASN A CA 1
ATOM 668 C C . ASN A 1 88 ? -0.679 8.283 -10.424 1.00 86.25 88 ASN A C 1
ATOM 670 O O . ASN A 1 88 ? -1.721 8.666 -10.960 1.00 86.25 88 ASN A O 1
ATOM 674 N N . VAL A 1 89 ? -0.317 6.998 -10.418 1.00 88.50 89 VAL A N 1
ATOM 675 C CA . VAL A 1 89 ? -1.140 5.957 -11.036 1.00 88.50 89 VAL A CA 1
ATOM 676 C C . VAL A 1 89 ? -2.293 5.618 -10.096 1.00 88.50 89 VAL A C 1
ATOM 678 O O . VAL A 1 89 ? -2.079 5.183 -8.961 1.00 88.50 89 VAL A O 1
ATOM 681 N N . LYS A 1 90 ? -3.521 5.844 -10.569 1.00 86.69 90 LYS A N 1
ATOM 682 C CA . LYS A 1 90 ? -4.753 5.535 -9.837 1.00 86.69 90 LYS A CA 1
ATOM 683 C C . LYS A 1 90 ? -5.057 4.044 -9.938 1.00 86.69 90 LYS A C 1
ATOM 685 O O . LYS A 1 90 ? -4.986 3.477 -11.024 1.00 86.69 90 LYS A O 1
ATOM 690 N N . LEU A 1 91 ? -5.417 3.423 -8.815 1.00 82.25 91 LEU A N 1
ATOM 691 C CA . LEU A 1 91 ? -5.753 1.997 -8.786 1.00 82.25 91 LEU A CA 1
ATOM 692 C C . LEU A 1 91 ? -7.209 1.718 -9.194 1.00 82.25 91 LEU A C 1
ATOM 694 O O . LEU A 1 91 ? -7.509 0.659 -9.736 1.00 82.25 91 LEU A O 1
ATOM 698 N N . PHE A 1 92 ? -8.101 2.678 -8.952 1.00 78.88 92 PHE A N 1
ATOM 699 C CA . PHE A 1 92 ? -9.521 2.580 -9.268 1.00 78.88 92 PHE A CA 1
ATOM 700 C C . PHE A 1 92 ? -9.936 3.781 -10.116 1.00 78.88 92 PHE A C 1
ATOM 702 O O . PHE A 1 92 ? -9.754 4.923 -9.695 1.00 78.88 92 PHE A O 1
ATOM 709 N N . ASP A 1 93 ? -10.478 3.511 -11.302 1.00 67.75 93 ASP A N 1
ATOM 710 C CA . ASP A 1 93 ? -10.943 4.538 -12.247 1.00 67.75 93 ASP A CA 1
ATOM 711 C C . ASP A 1 93 ? -12.424 4.906 -12.012 1.00 67.75 93 ASP A C 1
ATOM 713 O O . ASP A 1 93 ? -12.884 5.969 -12.411 1.00 67.75 93 ASP A O 1
ATOM 717 N N . GLU A 1 94 ? -13.169 4.031 -11.322 1.00 64.56 94 GLU A N 1
ATOM 718 C CA . GLU A 1 94 ? -14.627 4.123 -11.131 1.00 64.56 94 GLU A CA 1
ATOM 719 C C . GLU A 1 94 ? -15.061 4.713 -9.777 1.00 64.56 94 GLU A C 1
ATOM 721 O O . GLU A 1 94 ? -16.257 4.806 -9.503 1.00 64.56 94 GLU A O 1
ATOM 726 N N . LEU A 1 95 ? -14.126 5.100 -8.904 1.00 60.72 95 LEU A N 1
ATOM 727 C CA . L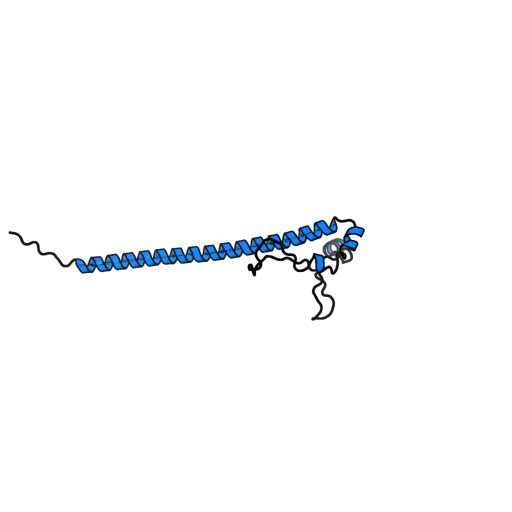EU A 1 95 ? -14.495 5.793 -7.667 1.00 60.72 95 LEU A CA 1
ATOM 728 C C . LEU A 1 95 ? -14.913 7.228 -8.014 1.00 60.72 95 LEU A C 1
ATOM 730 O O . LEU A 1 95 ? -14.157 7.945 -8.669 1.00 60.72 95 LEU A O 1
ATOM 734 N N . GLU A 1 96 ? -16.111 7.638 -7.581 1.00 57.66 96 GLU A N 1
ATOM 735 C CA . GLU A 1 96 ? -16.578 9.027 -7.688 1.00 57.66 96 GLU A CA 1
ATOM 736 C C . GLU A 1 96 ? -15.486 9.996 -7.201 1.00 57.66 96 GLU A C 1
ATOM 738 O O . GLU A 1 96 ? -14.826 9.739 -6.190 1.00 57.66 96 GLU A O 1
ATOM 743 N N . GLU A 1 97 ? -15.313 11.123 -7.907 1.00 54.34 97 GLU A N 1
ATOM 744 C CA . GLU A 1 97 ? -14.295 12.161 -7.638 1.00 54.34 97 GLU A CA 1
ATOM 745 C C . GLU A 1 97 ? -14.290 12.683 -6.187 1.00 54.34 97 GLU A C 1
ATOM 747 O O . GLU A 1 97 ? -13.319 13.304 -5.760 1.00 54.34 97 GLU A O 1
ATOM 752 N N . ASP A 1 98 ? -15.347 12.406 -5.422 1.00 54.56 98 ASP A N 1
ATOM 753 C CA . ASP A 1 98 ? -15.528 12.820 -4.031 1.00 54.56 98 ASP A CA 1
ATOM 754 C C . ASP A 1 98 ? -14.797 11.916 -3.013 1.00 54.56 98 ASP A C 1
ATOM 756 O O . ASP A 1 98 ? -14.714 12.233 -1.823 1.00 54.56 98 ASP A O 1
ATOM 760 N N . MET A 1 99 ? -14.204 10.799 -3.454 1.00 56.44 99 MET A N 1
ATOM 761 C CA . MET A 1 99 ? -13.286 10.019 -2.618 1.00 56.44 99 MET A CA 1
ATOM 762 C C . MET A 1 99 ? -11.899 10.667 -2.614 1.00 56.44 99 MET A C 1
ATOM 764 O O . MET A 1 99 ? -10.986 10.247 -3.327 1.00 56.44 99 MET A O 1
ATOM 768 N N . ALA A 1 100 ? -11.726 11.669 -1.748 1.00 58.66 100 ALA A N 1
ATOM 769 C CA . ALA A 1 100 ? -10.452 12.351 -1.486 1.00 58.66 100 ALA A CA 1
ATOM 770 C C . ALA A 1 100 ? -9.285 11.406 -1.103 1.00 58.66 100 ALA A C 1
ATOM 772 O O . ALA A 1 100 ? -8.130 11.827 -1.087 1.00 58.66 100 ALA A O 1
ATOM 773 N N . GLU A 1 101 ? -9.575 10.131 -0.826 1.00 67.94 101 GLU A N 1
ATOM 774 C CA . GLU A 1 101 ? -8.632 9.087 -0.410 1.00 67.94 101 GLU A CA 1
ATOM 775 C C . GLU A 1 101 ? -8.558 7.913 -1.402 1.00 67.94 101 GLU A C 1
ATOM 777 O O . GLU A 1 101 ? -8.301 6.772 -1.015 1.00 67.94 101 GLU A O 1
ATOM 782 N N . ALA A 1 102 ? -8.781 8.147 -2.700 1.00 75.06 102 ALA A N 1
ATOM 783 C CA . ALA A 1 102 ? -8.498 7.108 -3.688 1.00 75.06 102 ALA A CA 1
ATOM 784 C C . ALA A 1 102 ? -7.022 6.649 -3.558 1.00 75.06 102 ALA A C 1
ATOM 786 O O . ALA A 1 102 ? -6.129 7.493 -3.457 1.00 75.06 102 ALA A O 1
ATOM 787 N N . PRO A 1 103 ? -6.728 5.335 -3.562 1.00 82.12 103 PRO A N 1
ATOM 788 C CA . PRO A 1 103 ? -5.371 4.827 -3.393 1.00 82.12 103 PRO A CA 1
ATOM 789 C C . PRO A 1 103 ? -4.571 4.933 -4.687 1.00 82.12 103 PRO A C 1
ATOM 791 O O . PRO A 1 103 ? -4.994 4.482 -5.757 1.00 82.12 103 PRO A O 1
ATOM 794 N N . TRP A 1 104 ? -3.427 5.604 -4.594 1.00 87.06 104 TRP A N 1
ATOM 795 C CA . TRP A 1 104 ? -2.537 5.876 -5.718 1.00 87.06 104 TRP A CA 1
ATOM 796 C C . TRP A 1 104 ? -1.193 5.220 -5.432 1.00 87.06 104 TRP A C 1
ATOM 798 O O . TRP A 1 104 ? -0.787 5.081 -4.275 1.00 87.06 104 TRP A O 1
ATOM 808 N N . PHE A 1 105 ? -0.476 4.855 -6.485 1.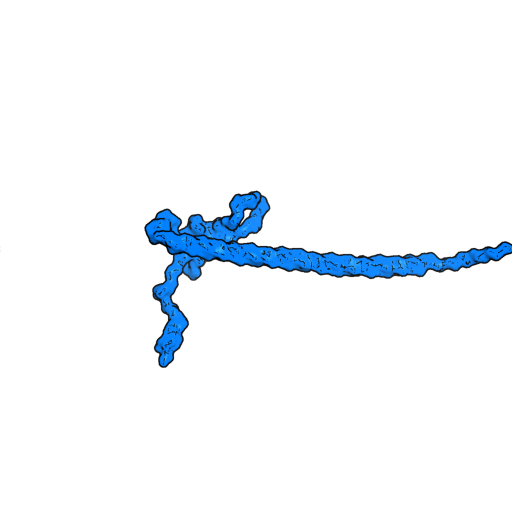00 90.62 105 PHE A N 1
ATOM 809 C CA . PHE A 1 105 ? 0.909 4.432 -6.361 1.00 90.62 105 PHE A CA 1
ATOM 810 C C . PHE A 1 105 ? 1.805 5.208 -7.319 1.00 90.62 105 PHE A C 1
ATOM 812 O O . PHE A 1 105 ? 1.372 5.801 -8.310 1.00 90.62 105 PHE A O 1
ATOM 819 N N . MET A 1 106 ? 3.092 5.202 -6.998 1.00 90.50 106 MET A N 1
ATOM 820 C CA . MET A 1 106 ? 4.137 5.726 -7.858 1.00 90.50 106 MET A CA 1
ATOM 821 C C . MET A 1 106 ? 5.363 4.830 -7.763 1.00 90.50 106 MET A C 1
ATOM 823 O O . MET A 1 106 ? 5.654 4.276 -6.702 1.00 90.50 106 MET A O 1
ATOM 827 N N . VAL A 1 107 ? 6.094 4.707 -8.865 1.00 90.06 107 VAL A N 1
ATOM 828 C CA . VAL A 1 107 ? 7.365 3.980 -8.902 1.00 90.06 107 VAL A CA 1
ATOM 829 C C . VAL A 1 107 ? 8.476 5.009 -9.007 1.00 90.06 107 VAL A C 1
ATOM 831 O O . VAL A 1 107 ? 8.538 5.755 -9.983 1.00 90.06 107 VAL A O 1
ATOM 834 N N . THR A 1 108 ? 9.340 5.075 -7.998 1.00 88.62 108 THR A N 1
ATOM 835 C CA . THR A 1 108 ? 10.439 6.044 -7.940 1.00 88.62 108 THR A CA 1
ATOM 836 C C . THR A 1 108 ? 11.789 5.345 -7.946 1.00 88.62 108 THR A C 1
ATOM 838 O O . THR A 1 108 ? 11.945 4.212 -7.489 1.00 88.62 108 THR A O 1
ATOM 841 N N . VAL A 1 109 ? 12.795 6.047 -8.457 1.00 85.12 109 VAL A N 1
ATOM 842 C CA . VAL A 1 109 ? 14.187 5.611 -8.383 1.00 85.12 109 VAL A CA 1
ATOM 843 C C . VAL A 1 109 ? 14.843 6.283 -7.181 1.00 85.12 109 VAL A C 1
ATOM 845 O O . VAL A 1 109 ? 14.688 7.483 -6.972 1.00 85.12 109 VAL A O 1
ATOM 848 N N . SER A 1 110 ? 15.683 5.550 -6.443 1.00 71.88 110 SER A N 1
ATOM 849 C CA . SER A 1 110 ? 16.476 6.078 -5.313 1.00 71.88 110 SER A CA 1
ATOM 850 C C . SER A 1 110 ? 17.516 7.151 -5.708 1.00 71.88 110 SER A C 1
ATOM 852 O O . SER A 1 110 ? 18.349 7.554 -4.892 1.00 71.88 110 SER A O 1
ATOM 854 N N . ARG A 1 111 ? 17.520 7.614 -6.961 1.00 68.81 111 ARG A N 1
ATOM 855 C CA . ARG A 1 111 ? 18.417 8.650 -7.465 1.00 68.81 111 ARG A CA 1
ATOM 856 C C . ARG A 1 111 ? 17.659 9.971 -7.509 1.00 68.81 111 ARG A C 1
ATOM 858 O O . ARG A 1 111 ? 16.795 10.163 -8.357 1.00 68.81 111 ARG A O 1
ATOM 865 N N . ARG A 1 112 ? 18.036 10.897 -6.629 1.00 61.16 112 ARG A N 1
ATOM 866 C CA . ARG A 1 112 ? 17.649 12.302 -6.760 1.00 61.16 112 ARG A CA 1
ATOM 867 C C . ARG A 1 112 ? 18.425 12.890 -7.936 1.00 61.16 112 ARG A C 1
ATOM 869 O O . ARG A 1 112 ? 19.644 12.718 -8.024 1.00 61.16 112 ARG A O 1
ATOM 876 N N . LYS A 1 113 ? 17.724 13.529 -8.862 1.00 59.84 113 LYS A N 1
ATOM 877 C CA . LYS A 1 113 ? 18.350 14.416 -9.840 1.00 59.84 113 LYS A CA 1
ATOM 878 C C . LYS A 1 113 ? 18.883 15.589 -8.990 1.00 59.84 113 LYS A C 1
ATOM 880 O O . LYS A 1 113 ? 18.120 16.145 -8.219 1.00 59.84 113 LYS A O 1
ATOM 885 N N . GLY A 1 114 ? 20.197 15.807 -8.945 1.00 66.81 114 GLY A N 1
ATOM 886 C CA . GLY A 1 114 ? 20.840 16.993 -8.351 1.00 66.81 114 GLY A CA 1
ATOM 887 C C . GLY A 1 114 ? 20.276 17.614 -7.052 1.00 66.81 114 GLY A C 1
ATOM 888 O O . GLY A 1 114 ? 19.998 16.933 -6.063 1.00 66.81 114 GLY A O 1
ATOM 889 N N . THR A 1 115 ? 20.278 18.952 -7.031 1.00 58.12 115 THR A N 1
ATOM 890 C CA . THR A 1 115 ? 20.106 19.845 -5.864 1.00 58.12 115 THR A CA 1
ATOM 891 C C . THR A 1 115 ? 18.750 19.699 -5.156 1.00 58.12 115 THR A C 1
ATOM 893 O O . THR A 1 115 ? 17.817 19.098 -5.674 1.00 58.12 115 THR A O 1
ATOM 896 N N . ALA A 1 116 ? 18.621 20.265 -3.948 1.00 60.72 116 ALA A N 1
ATOM 897 C CA . ALA A 1 116 ? 17.468 20.093 -3.050 1.00 60.72 116 ALA A CA 1
ATOM 898 C C . ALA A 1 116 ? 16.074 20.404 -3.652 1.00 60.72 116 ALA A C 1
ATOM 900 O O . ALA A 1 116 ? 15.080 19.977 -3.071 1.00 60.72 116 ALA A O 1
ATOM 901 N N . ASP A 1 117 ? 16.000 21.068 -4.807 1.00 63.31 117 ASP A N 1
ATOM 902 C CA . ASP A 1 117 ? 14.764 21.512 -5.469 1.00 63.31 117 ASP A CA 1
ATOM 903 C C . ASP A 1 117 ? 14.396 20.703 -6.734 1.00 63.31 117 ASP A C 1
ATOM 905 O O . ASP A 1 117 ? 13.464 21.041 -7.458 1.00 63.31 117 ASP A O 1
ATOM 909 N N . GLU A 1 118 ? 15.133 19.633 -7.046 1.00 64.75 118 GLU A N 1
ATOM 910 C CA . GLU A 1 118 ? 14.869 18.826 -8.242 1.00 64.75 118 GLU A CA 1
ATOM 911 C C . GLU A 1 118 ? 13.793 17.741 -8.020 1.00 64.75 118 GLU A C 1
ATOM 913 O O . GLU A 1 118 ? 13.716 17.141 -6.939 1.00 64.75 118 GLU A O 1
ATOM 918 N N . PRO A 1 119 ? 12.964 17.468 -9.051 1.00 69.38 119 PRO A N 1
ATOM 919 C CA . PRO A 1 119 ? 11.830 16.558 -8.959 1.00 69.38 119 PRO A CA 1
ATOM 920 C C . PRO A 1 119 ? 12.262 15.101 -8.757 1.00 69.38 119 PRO A C 1
ATOM 922 O O . PRO A 1 119 ? 13.342 14.674 -9.174 1.00 69.38 119 PRO A O 1
ATOM 925 N N . TRP A 1 120 ? 11.377 14.320 -8.133 1.00 78.25 120 TRP A N 1
ATOM 926 C CA . TRP A 1 120 ? 11.519 12.870 -8.030 1.00 78.25 120 TRP A CA 1
ATOM 927 C C . TRP A 1 120 ? 11.645 12.242 -9.420 1.00 78.25 120 TRP A C 1
ATOM 929 O O . TRP A 1 120 ? 10.919 12.607 -10.342 1.00 78.25 120 TRP A O 1
ATOM 939 N N . VAL A 1 121 ? 12.558 11.280 -9.554 1.00 85.88 121 VAL A N 1
ATOM 940 C CA . VAL A 1 121 ? 12.709 10.495 -10.782 1.00 85.88 121 VAL A CA 1
ATOM 941 C C . VAL A 1 121 ? 11.785 9.289 -10.699 1.00 85.88 121 VAL A C 1
ATOM 943 O O . VAL A 1 121 ? 11.885 8.493 -9.761 1.00 85.88 121 VAL A O 1
ATOM 946 N N . PHE A 1 122 ? 10.913 9.141 -11.694 1.00 88.50 122 PHE A N 1
ATOM 947 C CA . PHE A 1 122 ? 9.930 8.060 -11.748 1.00 88.50 122 PHE A CA 1
ATOM 948 C C . PHE A 1 122 ? 10.363 6.948 -12.707 1.00 88.50 122 PHE A C 1
ATOM 950 O O . PHE A 1 122 ? 10.819 7.220 -13.817 1.00 88.50 122 PHE A O 1
ATOM 957 N N . GLY A 1 123 ? 10.216 5.694 -12.285 1.00 89.81 123 GLY A N 1
ATOM 958 C CA . GLY A 1 123 ? 10.546 4.508 -13.075 1.00 89.81 123 GLY A CA 1
ATOM 959 C C . GLY A 1 123 ? 11.605 3.619 -12.430 1.00 89.81 123 GLY A C 1
ATOM 960 O O . GLY A 1 123 ? 11.665 3.514 -11.208 1.00 89.81 123 GLY A O 1
ATOM 961 N N . ALA A 1 124 ? 12.434 2.960 -13.242 1.00 88.88 124 ALA A N 1
ATOM 962 C CA . ALA A 1 124 ? 13.446 2.020 -12.761 1.00 88.88 124 ALA A CA 1
ATOM 963 C C . ALA A 1 124 ? 14.834 2.282 -13.357 1.00 88.88 124 ALA A C 1
ATOM 965 O O . ALA A 1 124 ? 14.987 2.810 -14.461 1.00 88.88 124 ALA A O 1
ATOM 966 N N . THR A 1 125 ? 15.860 1.886 -12.607 1.00 88.12 125 THR A N 1
ATOM 967 C CA . THR A 1 125 ? 17.260 1.932 -13.036 1.00 88.12 125 THR A CA 1
ATOM 968 C C . THR A 1 125 ? 17.856 0.539 -12.991 1.00 88.12 125 THR A C 1
ATOM 970 O O . THR A 1 125 ? 17.507 -0.269 -12.135 1.00 88.12 125 THR A O 1
ATOM 973 N N . ASP A 1 126 ? 18.799 0.288 -13.890 1.00 86.00 126 ASP A N 1
ATOM 974 C CA . ASP A 1 126 ? 19.677 -0.864 -13.767 1.00 86.00 126 ASP A CA 1
ATOM 975 C C . ASP A 1 126 ? 20.703 -0.606 -12.653 1.00 86.00 126 ASP A C 1
ATOM 977 O O . ASP A 1 126 ? 21.302 0.475 -12.579 1.00 86.00 126 ASP A O 1
ATOM 981 N N . GLU A 1 127 ? 20.870 -1.583 -11.767 1.00 86.06 127 GLU A N 1
ATOM 982 C CA . GLU A 1 127 ? 21.858 -1.568 -10.688 1.00 86.06 127 GLU A CA 1
ATOM 983 C C . GLU A 1 127 ? 22.982 -2.587 -10.906 1.00 86.06 127 GLU A C 1
ATOM 985 O O . GLU A 1 127 ? 23.922 -2.623 -10.114 1.00 86.06 127 GLU A O 1
ATOM 990 N N . SER A 1 128 ? 22.951 -3.364 -11.996 1.00 84.56 128 SER A N 1
ATOM 991 C CA . SER A 1 128 ? 23.940 -4.415 -12.268 1.00 84.56 128 SER A CA 1
ATOM 992 C C . SER A 1 128 ? 25.358 -3.879 -12.474 1.00 84.56 128 SER A C 1
ATOM 994 O O . SER A 1 128 ? 26.325 -4.621 -12.335 1.00 84.56 128 SER A O 1
ATOM 996 N N . SER A 1 129 ? 25.498 -2.598 -12.827 1.00 82.00 129 SER A N 1
ATOM 997 C CA . SER A 1 129 ? 26.796 -1.935 -12.979 1.00 82.00 129 SER A CA 1
ATOM 998 C C . SER A 1 129 ? 27.398 -1.471 -11.648 1.00 82.00 129 SER A C 1
ATOM 1000 O O . SER A 1 129 ? 28.514 -0.951 -11.637 1.00 82.00 129 SER A O 1
ATOM 1002 N N . LYS A 1 130 ? 26.660 -1.573 -10.535 1.00 84.38 130 LYS A N 1
ATOM 1003 C CA . LYS A 1 130 ? 27.153 -1.248 -9.192 1.00 84.38 130 LYS A CA 1
ATOM 1004 C C . LYS A 1 130 ? 27.859 -2.467 -8.587 1.00 84.38 130 LYS A C 1
ATOM 1006 O O . LYS A 1 130 ? 27.610 -3.604 -8.974 1.00 84.38 130 LYS A O 1
ATOM 1011 N N . ILE A 1 131 ? 28.743 -2.230 -7.616 1.00 84.62 131 ILE A N 1
ATOM 1012 C CA . ILE A 1 131 ? 29.443 -3.310 -6.905 1.00 84.62 131 ILE A CA 1
ATOM 1013 C C . ILE A 1 131 ? 28.432 -4.123 -6.089 1.00 84.62 131 ILE A C 1
ATOM 1015 O O . ILE A 1 131 ? 27.717 -3.578 -5.248 1.00 84.62 131 ILE A O 1
ATOM 1019 N N . HIS A 1 132 ? 28.409 -5.439 -6.301 1.00 86.31 132 HIS A N 1
ATOM 1020 C CA . HIS A 1 132 ? 27.569 -6.354 -5.537 1.00 86.31 132 HIS A CA 1
ATOM 1021 C C . HIS A 1 132 ? 28.227 -6.673 -4.187 1.00 86.31 132 HIS A C 1
ATOM 1023 O O . HIS A 1 132 ? 29.133 -7.501 -4.111 1.00 86.31 132 HIS A O 1
ATOM 1029 N N . LEU A 1 133 ? 27.771 -6.033 -3.105 1.00 87.50 133 LEU A N 1
ATOM 1030 C CA . LEU A 1 133 ? 28.394 -6.153 -1.776 1.00 87.50 133 LEU A CA 1
ATOM 1031 C C . LEU A 1 133 ? 28.496 -7.601 -1.280 1.00 87.50 133 LEU A C 1
ATOM 1033 O O . LEU A 1 133 ? 29.520 -7.981 -0.721 1.00 87.50 133 LEU A O 1
ATOM 1037 N N . ALA A 1 134 ? 27.491 -8.439 -1.551 1.00 86.75 134 ALA A N 1
ATOM 1038 C CA . ALA A 1 134 ? 27.552 -9.840 -1.132 1.00 86.75 134 ALA A CA 1
ATOM 1039 C C . ALA A 1 134 ? 28.641 -10.640 -1.872 1.00 86.75 134 ALA A C 1
ATOM 1041 O O . ALA A 1 134 ? 29.135 -11.624 -1.338 1.00 86.75 134 ALA A O 1
ATOM 1042 N N . LYS A 1 135 ? 29.040 -10.208 -3.080 1.00 88.75 135 LYS A N 1
ATOM 1043 C CA . LYS A 1 135 ? 30.150 -10.830 -3.820 1.00 88.75 135 LYS A CA 1
ATOM 1044 C C . LYS A 1 135 ? 31.510 -10.379 -3.299 1.00 88.75 135 LYS A C 1
ATOM 1046 O O . LYS A 1 135 ? 32.471 -11.121 -3.418 1.00 88.75 135 LYS A O 1
ATOM 1051 N N . LEU A 1 136 ? 31.581 -9.200 -2.684 1.00 87.31 136 LEU A N 1
ATOM 1052 C CA . LEU A 1 136 ? 32.818 -8.677 -2.114 1.00 87.31 136 LEU A CA 1
ATOM 1053 C C . LEU A 1 136 ? 33.295 -9.511 -0.914 1.00 87.31 136 LEU A C 1
ATOM 1055 O O . LEU A 1 136 ? 34.484 -9.755 -0.784 1.00 87.31 136 LEU A O 1
ATOM 1059 N N . ILE A 1 137 ? 32.364 -9.993 -0.083 1.00 91.12 137 ILE A N 1
ATOM 1060 C CA . ILE A 1 137 ? 32.661 -10.871 1.065 1.00 91.12 137 ILE A CA 1
ATOM 1061 C C . ILE A 1 137 ? 33.184 -12.240 0.606 1.00 91.12 137 ILE A C 1
ATOM 1063 O O . ILE A 1 137 ? 34.029 -12.828 1.268 1.00 91.12 137 ILE A O 1
ATOM 1067 N N . GLU A 1 138 ? 32.695 -12.745 -0.530 1.00 89.38 138 GLU A N 1
ATOM 1068 C CA . GLU A 1 138 ? 33.151 -14.012 -1.118 1.00 89.38 138 GLU A CA 1
ATOM 1069 C C . GLU A 1 138 ? 34.574 -13.905 -1.692 1.00 89.38 138 GLU A C 1
ATOM 1071 O O . GLU A 1 138 ? 35.293 -14.892 -1.708 1.00 89.38 138 GLU A O 1
ATOM 1076 N N . TRP A 1 139 ? 34.992 -12.721 -2.153 1.00 84.38 139 TRP A N 1
ATOM 1077 C CA . TRP A 1 139 ? 36.340 -12.487 -2.691 1.00 84.38 139 TRP A CA 1
ATOM 1078 C C . TRP A 1 139 ? 37.412 -12.230 -1.625 1.00 84.38 139 TRP A C 1
ATOM 1080 O O . TRP A 1 139 ? 38.594 -12.237 -1.958 1.00 84.38 139 TRP A O 1
ATOM 1090 N N . ASP A 1 140 ? 37.008 -11.970 -0.380 1.00 83.12 140 ASP A N 1
ATOM 1091 C CA . ASP A 1 140 ? 37.910 -11.775 0.765 1.00 83.12 140 ASP A CA 1
ATOM 1092 C C . ASP A 1 140 ? 38.286 -13.105 1.459 1.00 83.12 140 ASP A C 1
ATOM 1094 O O . ASP A 1 140 ? 39.148 -13.125 2.336 1.00 83.12 140 ASP A O 1
ATOM 1098 N N . GLN A 1 141 ? 37.644 -14.218 1.072 1.00 64.88 141 GLN A N 1
ATOM 1099 C CA . GLN A 1 141 ? 37.923 -15.581 1.554 1.00 64.88 141 GLN A CA 1
ATOM 1100 C C . GLN A 1 141 ? 38.856 -16.338 0.606 1.00 64.88 141 GLN A C 1
ATOM 1102 O O . GLN A 1 141 ? 39.695 -17.110 1.126 1.00 64.88 141 GLN A O 1
#

Mean predicted aligned error: 10.87 Å

Solvent-accessible surface area (backbone atoms only — not comparable to full-atom values): 8537 Å² total; per-residue (Å²): 136,85,82,81,79,83,73,89,63,68,67,61,56,54,53,53,50,50,53,49,52,51,52,51,50,52,52,52,51,54,51,52,54,52,53,52,52,49,53,52,50,51,49,54,53,49,54,51,52,50,52,53,50,36,52,49,50,46,52,50,52,50,49,58,53,66,71,43,56,71,70,60,33,50,73,71,58,40,56,56,66,21,47,90,81,21,45,78,38,67,76,65,89,82,64,61,89,82,53,90,74,68,63,59,30,63,35,64,39,99,54,70,52,80,61,102,85,52,65,84,32,15,30,56,74,88,63,85,90,52,86,59,66,78,59,54,62,64,72,76,109

Sequence (141 aa):
MKRIRKQPRQGVVLIVVLVFVLLMGLAAYSYLLSMQIENLASKASADQAISQQAASSGIELLAAVLELPRKRRQELGGIYDNAALFANVKLFDELEEDMAEAPWFMVTVSRRKGTADEPWVFGATDESSKIHLAKLIEWDQ

Foldseek 3Di:
DDDDDDDPPPVVVVVVVVVVVVVVVVVVVVVVVVVVVVVVVVVVVVVVVLQVVQVVVLVVLLVVLVPDDPVVCVVQVHQKQRCVRFPFAFPDPPPPPPPPPGDTGGAFDPDFDDDPPGDTMGGDDDPPPPDDVVVVVVVVD

pLDDT: mean 84.34, std 13.13, range [42.25, 97.75]

Secondary structure (DSSP, 8-state):
---------HHHHHHHHHHHHHHHHHHHHHHHHHHHHHHHHHHHHHHHHHHHHHHHHHHHHHHHHHHS-HHHHHHTT-SBS-HHHHSSEES-SSS-TT-TT--EE--B-S---SSTTPPPPBB----TTS--HHHHHHHT-